Protein AF-A0A162BSG6-F1 (afdb_monomer)

pLDDT: mean 89.43, std 11.58, range [46.41, 97.0]

Structure (mmCIF, N/CA/C/O backbone):
data_AF-A0A162BSG6-F1
#
_entry.id   AF-A0A162BSG6-F1
#
loop_
_atom_site.group_PDB
_atom_site.id
_atom_site.type_symbol
_atom_site.label_atom_id
_atom_site.label_alt_id
_atom_site.label_comp_id
_atom_site.label_asym_id
_atom_site.label_entity_id
_atom_site.label_seq_id
_atom_site.pdbx_PDB_ins_code
_atom_site.Cartn_x
_atom_site.Cartn_y
_atom_site.Cartn_z
_atom_site.occupancy
_atom_site.B_iso_or_equiv
_atom_site.auth_seq_id
_atom_site.auth_comp_id
_atom_site.auth_asym_id
_atom_site.auth_atom_id
_atom_site.pdbx_PDB_model_num
ATOM 1 N N . THR A 1 1 ? -18.853 -15.128 -9.383 1.00 60.03 1 THR A N 1
ATOM 2 C CA . THR A 1 1 ? -17.638 -14.858 -8.576 1.00 60.03 1 THR A CA 1
ATOM 3 C C . THR A 1 1 ? -17.707 -13.522 -7.836 1.00 60.03 1 THR A C 1
ATOM 5 O O . THR A 1 1 ? -17.336 -13.481 -6.671 1.00 60.03 1 THR A O 1
ATOM 8 N N . THR A 1 2 ? -18.267 -12.462 -8.426 1.00 78.31 2 THR A N 1
ATOM 9 C CA . THR A 1 2 ? -18.377 -11.102 -7.844 1.00 78.31 2 THR A CA 1
ATOM 10 C C . THR A 1 2 ? -19.193 -10.990 -6.547 1.00 78.31 2 THR A C 1
ATOM 12 O O . THR A 1 2 ? -18.703 -10.421 -5.576 1.00 78.31 2 THR A O 1
ATOM 15 N N . VAL A 1 3 ? -20.391 -11.583 -6.470 1.00 90.19 3 VAL A N 1
ATOM 16 C CA . VAL A 1 3 ? -21.257 -11.505 -5.265 1.00 90.19 3 VAL A CA 1
ATOM 17 C C . VAL A 1 3 ? -20.619 -12.176 -4.042 1.00 90.19 3 VAL A C 1
ATOM 19 O O . VAL A 1 3 ? -20.756 -11.701 -2.916 1.00 90.19 3 VAL A O 1
ATOM 22 N N . HIS A 1 4 ? -19.892 -13.276 -4.256 1.00 92.19 4 HIS A N 1
ATOM 23 C CA . HIS A 1 4 ? -19.183 -13.968 -3.181 1.00 92.19 4 HIS A CA 1
ATOM 24 C C . HIS A 1 4 ? -18.042 -13.113 -2.621 1.00 92.19 4 HIS A C 1
ATOM 26 O O . HIS A 1 4 ? -17.936 -12.983 -1.405 1.00 92.19 4 HIS A O 1
ATOM 32 N N . GLY A 1 5 ? -17.251 -12.491 -3.503 1.00 91.19 5 GLY A N 1
ATOM 33 C CA . GLY A 1 5 ? -16.187 -11.568 -3.108 1.00 91.19 5 GLY A CA 1
ATOM 34 C C . GLY A 1 5 ? -16.730 -10.394 -2.297 1.00 91.19 5 GLY A C 1
ATOM 35 O O . GLY A 1 5 ? -16.250 -10.142 -1.203 1.00 91.19 5 GLY A O 1
ATOM 36 N N . TRP A 1 6 ? -17.814 -9.763 -2.756 1.00 92.56 6 TRP A N 1
ATOM 37 C CA . TRP A 1 6 ? -18.464 -8.671 -2.021 1.00 92.56 6 TRP A CA 1
ATOM 38 C C . TRP A 1 6 ? -18.930 -9.095 -0.632 1.00 92.56 6 TRP A C 1
ATOM 40 O O . TRP A 1 6 ? -18.652 -8.420 0.357 1.00 92.56 6 TRP A O 1
ATOM 50 N N . ARG A 1 7 ? -19.607 -10.244 -0.539 1.00 95.19 7 ARG A N 1
ATOM 51 C CA . ARG A 1 7 ? -20.064 -10.780 0.746 1.00 95.19 7 ARG A CA 1
ATOM 52 C C . ARG A 1 7 ? -18.897 -11.064 1.690 1.00 95.19 7 ARG A C 1
ATOM 54 O O . ARG A 1 7 ? -19.023 -10.815 2.885 1.00 95.19 7 ARG A O 1
ATOM 61 N N . MET A 1 8 ? -17.794 -11.599 1.169 1.00 95.62 8 MET A N 1
ATOM 62 C CA . MET A 1 8 ? -16.579 -11.839 1.941 1.00 95.62 8 MET A CA 1
ATOM 63 C C . MET A 1 8 ? -15.978 -10.518 2.428 1.00 95.62 8 MET A C 1
ATOM 65 O O . MET A 1 8 ? -15.824 -10.349 3.631 1.00 95.62 8 MET A O 1
ATOM 69 N N . THR A 1 9 ? -15.735 -9.559 1.531 1.00 94.88 9 THR A N 1
ATOM 70 C CA . THR A 1 9 ? -15.149 -8.254 1.867 1.00 94.88 9 THR A CA 1
ATOM 71 C C . THR A 1 9 ? -15.968 -7.514 2.917 1.00 94.88 9 THR A C 1
ATOM 73 O O . THR A 1 9 ? -15.404 -7.073 3.910 1.00 94.88 9 THR A O 1
ATOM 76 N N . ILE A 1 10 ? -17.293 -7.424 2.753 1.00 94.81 10 ILE A N 1
ATOM 77 C CA . ILE A 1 10 ? -18.160 -6.724 3.713 1.00 94.81 10 ILE A CA 1
ATOM 78 C C . ILE A 1 10 ? -18.058 -7.367 5.100 1.00 94.81 10 ILE A C 1
ATOM 80 O O . ILE A 1 10 ? -17.862 -6.666 6.089 1.00 94.81 10 ILE A O 1
ATOM 84 N N . ARG A 1 11 ? -18.143 -8.701 5.179 1.00 96.38 11 ARG A N 1
ATOM 85 C CA . ARG A 1 11 ? -18.035 -9.418 6.458 1.00 96.38 11 ARG A CA 1
ATOM 86 C C . ARG A 1 11 ? -16.660 -9.242 7.100 1.00 96.38 11 ARG A C 1
ATOM 88 O O . ARG A 1 11 ? -16.587 -9.025 8.302 1.00 96.38 11 ARG A O 1
ATOM 95 N N . SER A 1 12 ? -15.591 -9.299 6.310 1.00 95.94 12 SER A N 1
ATOM 96 C CA . SER A 1 12 ? -14.225 -9.097 6.799 1.00 95.94 12 SER A CA 1
ATOM 97 C C . SER A 1 12 ? -13.990 -7.672 7.299 1.00 95.94 12 SER A C 1
ATOM 99 O O . SER A 1 12 ? -13.379 -7.500 8.347 1.00 95.94 12 SER A O 1
ATOM 101 N N . VAL A 1 13 ? -14.497 -6.653 6.596 1.00 95.88 13 VAL A N 1
ATOM 102 C CA . VAL A 1 13 ? -14.363 -5.247 7.012 1.00 95.88 13 VAL A CA 1
ATOM 103 C C . VAL A 1 13 ? -15.113 -4.985 8.315 1.00 95.88 13 VAL A C 1
ATOM 105 O O . VAL A 1 13 ? -14.569 -4.307 9.182 1.00 95.88 13 VAL A O 1
ATOM 108 N N . ILE A 1 14 ? -16.319 -5.542 8.487 1.00 95.88 14 ILE A N 1
ATOM 109 C CA . ILE A 1 14 ? -17.066 -5.438 9.751 1.00 95.88 14 ILE A CA 1
ATOM 110 C C . ILE A 1 14 ? -16.262 -6.074 10.891 1.00 95.88 14 ILE A C 1
ATOM 112 O O . ILE A 1 14 ? -15.991 -5.397 11.878 1.00 95.88 14 ILE A O 1
ATOM 116 N N . ALA A 1 15 ? -15.800 -7.317 10.719 1.00 96.88 15 ALA A N 1
ATOM 117 C CA . ALA A 1 15 ? -15.046 -8.028 11.753 1.00 96.88 15 ALA A CA 1
ATOM 118 C C . ALA A 1 15 ? -13.750 -7.297 12.155 1.00 96.88 15 ALA A C 1
ATOM 120 O O . ALA A 1 15 ? -13.471 -7.138 13.340 1.00 96.88 15 ALA A O 1
ATOM 121 N N . LEU A 1 16 ? -12.988 -6.788 11.178 1.00 95.75 16 LEU A N 1
ATOM 122 C CA . LEU A 1 16 ? -11.781 -5.996 11.443 1.00 95.75 16 LEU A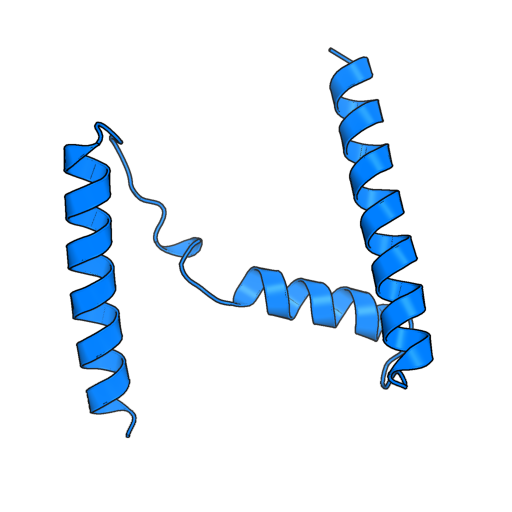 CA 1
ATOM 123 C C . LEU A 1 16 ? -12.103 -4.677 12.151 1.00 95.75 16 LEU A C 1
ATOM 125 O O . LEU A 1 16 ? -11.366 -4.244 13.030 1.00 95.75 16 LEU A O 1
ATOM 129 N N . THR A 1 17 ? -13.203 -4.029 11.775 1.00 95.56 17 THR A N 1
ATOM 130 C CA . THR A 1 17 ? -13.621 -2.764 12.386 1.00 95.56 17 THR A CA 1
ATOM 131 C C . THR A 1 17 ? -14.013 -2.967 13.851 1.00 95.56 17 THR A C 1
ATOM 133 O O . THR A 1 17 ? -13.611 -2.178 14.702 1.00 95.56 17 THR A O 1
ATOM 136 N N . GLU A 1 18 ? -14.736 -4.044 14.163 1.00 96.50 18 GLU A N 1
ATOM 137 C CA . GLU A 1 18 ? -15.072 -4.428 15.540 1.00 96.50 18 GLU A CA 1
ATOM 138 C C . GLU A 1 18 ? -13.816 -4.727 16.370 1.00 96.50 18 GLU A C 1
ATOM 140 O O . GLU A 1 18 ? -13.692 -4.237 17.492 1.00 96.50 18 GLU A O 1
ATOM 145 N N . GLU A 1 19 ? -12.850 -5.466 15.815 1.00 96.56 19 GLU A N 1
ATOM 146 C CA . GLU A 1 19 ? -11.566 -5.740 16.474 1.00 96.56 19 GLU A CA 1
ATOM 147 C C . GLU A 1 19 ? -10.795 -4.447 16.786 1.00 96.56 19 GLU A C 1
ATOM 149 O O . GLU A 1 19 ? -10.287 -4.273 17.895 1.00 96.56 19 GLU A O 1
ATOM 154 N N . MET A 1 20 ? -10.765 -3.495 15.849 1.00 95.31 20 MET A N 1
ATOM 155 C CA . MET A 1 20 ? -10.119 -2.198 16.059 1.00 95.31 20 MET A CA 1
ATOM 156 C C . MET A 1 20 ? -10.836 -1.357 17.125 1.00 95.31 20 MET A C 1
ATOM 158 O O . MET A 1 20 ? -10.180 -0.750 17.972 1.00 95.31 20 MET A O 1
ATOM 162 N N . PHE A 1 21 ? -12.169 -1.336 17.147 1.00 96.38 21 PHE A N 1
ATOM 163 C CA . PHE A 1 21 ? -12.895 -0.651 18.220 1.00 96.38 21 PHE A CA 1
ATOM 164 C C . PHE A 1 21 ? -12.624 -1.289 19.588 1.00 96.38 21 PHE A C 1
ATOM 166 O O . PHE A 1 21 ? -12.384 -0.571 20.559 1.00 96.38 21 PHE A O 1
ATOM 173 N N . ASN A 1 22 ? -12.553 -2.621 19.659 1.00 96.94 22 ASN A N 1
ATOM 174 C CA . ASN A 1 22 ? -12.192 -3.341 20.883 1.00 96.94 22 ASN A CA 1
ATOM 175 C C . ASN A 1 22 ? -10.748 -3.064 21.336 1.00 96.94 22 ASN A C 1
ATOM 177 O O . ASN A 1 22 ? -10.472 -3.059 22.533 1.00 96.94 22 ASN A O 1
ATOM 181 N N . ALA A 1 23 ? -9.835 -2.784 20.403 1.00 96.00 23 ALA A N 1
ATOM 182 C CA . ALA A 1 23 ? -8.465 -2.360 20.696 1.00 96.00 23 ALA A CA 1
ATOM 183 C C . ALA A 1 23 ? -8.349 -0.885 21.146 1.00 96.00 23 ALA A C 1
ATOM 185 O O . ALA A 1 23 ? -7.248 -0.418 21.437 1.00 96.00 23 ALA A O 1
ATOM 186 N N . GLY A 1 24 ? -9.463 -0.145 21.217 1.00 96.12 24 GLY A N 1
ATOM 187 C CA . GLY A 1 24 ? -9.512 1.234 21.712 1.00 96.12 24 GLY A CA 1
ATOM 188 C C . GLY A 1 24 ? -9.337 2.317 20.644 1.00 96.12 24 GLY A C 1
ATOM 189 O O . GLY A 1 24 ? -9.201 3.492 20.989 1.00 96.12 24 GLY A O 1
ATOM 190 N N . TYR A 1 25 ? -9.356 1.971 19.351 1.00 94.88 25 TYR A N 1
ATOM 191 C CA . TYR A 1 25 ? -9.373 2.974 18.283 1.00 94.88 25 TYR A CA 1
ATOM 192 C C . TYR A 1 25 ? -10.737 3.679 18.240 1.00 94.88 25 TYR A C 1
ATOM 194 O O . TYR A 1 25 ? -11.766 3.024 18.290 1.00 94.88 25 TYR A O 1
ATOM 202 N N . THR A 1 26 ? -10.783 5.009 18.118 1.00 94.69 26 THR A N 1
ATOM 203 C CA . THR A 1 26 ? -12.0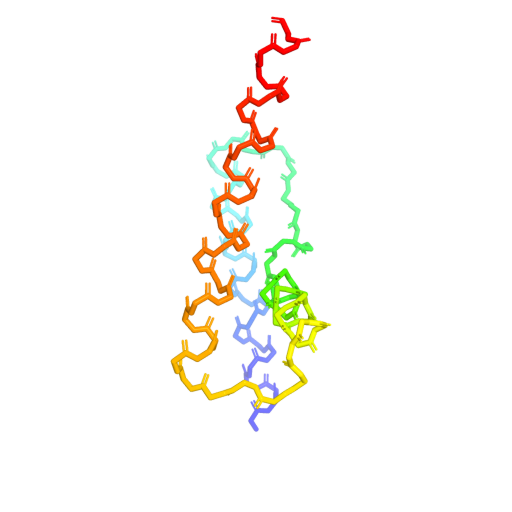61 5.761 18.067 1.00 94.69 26 THR A CA 1
ATOM 204 C C . T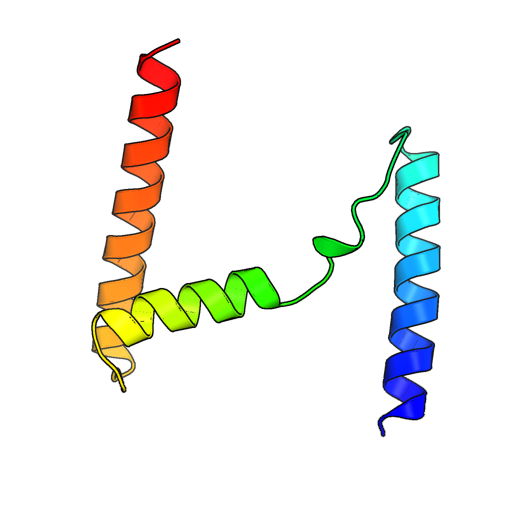HR A 1 26 ? -12.708 5.755 16.680 1.00 94.69 26 THR A C 1
ATOM 206 O O . THR A 1 26 ? -13.923 5.869 16.553 1.00 94.69 26 THR A O 1
ATOM 209 N N . VAL A 1 27 ? -11.899 5.652 15.624 1.00 93.19 27 VAL A N 1
ATOM 210 C CA . VAL A 1 27 ? -12.331 5.719 14.221 1.00 93.19 27 VAL A CA 1
ATOM 211 C C . VAL A 1 27 ? -11.487 4.758 13.392 1.00 93.19 27 VAL A C 1
ATOM 213 O O . VAL A 1 27 ? -10.274 4.669 13.580 1.00 93.19 27 VAL A O 1
ATOM 216 N N . VAL A 1 28 ? -12.123 4.090 12.427 1.00 92.75 28 VAL A N 1
ATOM 217 C CA . VAL A 1 28 ? -11.463 3.204 11.461 1.00 92.75 28 VAL A CA 1
ATOM 218 C C . VAL A 1 28 ? -11.519 3.822 10.065 1.00 92.75 28 VAL A C 1
ATOM 220 O O . VAL A 1 28 ? -12.589 4.113 9.533 1.00 92.75 28 VAL A O 1
ATOM 223 N N . LEU A 1 29 ? -10.351 4.018 9.450 1.00 92.69 29 LEU A N 1
ATOM 224 C CA . LEU A 1 29 ? -10.223 4.578 8.102 1.00 92.69 29 LEU A CA 1
ATOM 225 C C . LEU A 1 29 ? -10.329 3.472 7.047 1.00 92.69 29 LEU A C 1
ATOM 227 O O . LEU A 1 29 ? -9.323 2.985 6.531 1.00 92.69 29 LEU A O 1
ATOM 231 N N . THR A 1 30 ? -11.554 3.099 6.688 1.00 90.38 30 THR A N 1
ATOM 232 C CA . THR A 1 30 ? -11.828 2.040 5.695 1.00 90.38 30 THR A CA 1
ATOM 233 C C . THR A 1 30 ? -11.203 2.314 4.324 1.00 90.38 30 THR A C 1
ATOM 235 O O . THR A 1 30 ? -10.828 1.377 3.624 1.00 90.38 30 THR A O 1
ATOM 238 N N . GLY A 1 31 ? -10.971 3.583 3.967 1.00 90.31 31 GLY A N 1
ATOM 239 C CA . GLY A 1 31 ? -10.239 3.971 2.753 1.00 90.31 31 GLY A CA 1
ATOM 240 C C . GLY A 1 31 ? -8.773 3.513 2.705 1.00 90.31 31 GLY A C 1
ATOM 241 O O . GLY A 1 31 ? -8.131 3.649 1.671 1.00 90.31 31 GLY A O 1
ATOM 242 N N . LYS A 1 32 ? -8.220 2.978 3.801 1.00 91.06 32 LYS A N 1
ATOM 243 C CA . LYS A 1 32 ? -6.891 2.343 3.834 1.00 91.06 32 LYS A CA 1
ATOM 244 C C . LYS A 1 32 ? -6.932 0.829 3.615 1.00 91.06 32 LYS A C 1
ATOM 246 O O . LYS A 1 32 ? -5.878 0.222 3.477 1.00 91.06 32 LYS A O 1
ATOM 251 N N . MET A 1 33 ? -8.117 0.222 3.559 1.00 92.44 33 MET A N 1
ATOM 252 C CA . MET A 1 33 ? -8.307 -1.222 3.366 1.00 92.44 33 MET A CA 1
ATOM 253 C C . MET A 1 33 ? -8.401 -1.612 1.878 1.00 92.44 33 MET A C 1
ATOM 255 O O . MET A 1 33 ? -9.070 -2.583 1.531 1.00 92.44 33 MET A O 1
ATOM 259 N N . ASN A 1 34 ? -7.769 -0.845 0.985 1.00 92.94 34 ASN A N 1
ATOM 260 C CA . ASN A 1 34 ? -7.804 -1.058 -0.462 1.00 92.94 34 ASN A CA 1
ATOM 261 C C . ASN A 1 34 ? -6.394 -1.170 -1.069 1.00 92.94 34 ASN A C 1
ATOM 263 O O . ASN A 1 34 ? -5.382 -0.987 -0.391 1.00 92.94 34 ASN A O 1
ATOM 267 N N . GLN A 1 35 ? -6.334 -1.505 -2.360 1.00 96.06 35 GLN A N 1
ATOM 268 C CA . GLN A 1 35 ? -5.077 -1.714 -3.086 1.00 96.06 35 GLN A CA 1
ATOM 269 C C . GLN A 1 35 ? -4.535 -0.451 -3.777 1.00 96.06 35 GLN A C 1
ATOM 271 O O . GLN A 1 35 ? -3.428 -0.487 -4.316 1.00 96.06 35 GLN A O 1
ATOM 276 N N . ASP A 1 36 ? -5.254 0.675 -3.718 1.00 95.81 36 ASP A N 1
ATOM 277 C CA . ASP A 1 36 ? -4.885 1.928 -4.392 1.00 95.81 36 ASP A CA 1
ATOM 278 C C . ASP A 1 36 ? -3.453 2.400 -4.079 1.00 95.81 36 ASP A C 1
ATOM 280 O O . ASP A 1 36 ? -2.768 2.852 -5.000 1.00 95.81 36 ASP A O 1
ATOM 284 N N . PRO A 1 37 ? -2.933 2.307 -2.833 1.00 93.69 37 PRO A N 1
ATOM 285 C CA . PRO A 1 37 ? -1.553 2.704 -2.556 1.00 93.69 37 PRO A CA 1
ATOM 286 C C . PRO A 1 37 ? -0.524 1.876 -3.336 1.00 93.69 37 PRO A C 1
ATOM 288 O O . PRO A 1 37 ? 0.485 2.417 -3.790 1.00 93.69 37 PRO A O 1
ATOM 291 N N . VAL A 1 38 ? -0.785 0.578 -3.520 1.00 94.50 38 VAL A N 1
ATOM 292 C CA . VAL A 1 38 ? 0.092 -0.331 -4.272 1.00 94.50 38 VAL A CA 1
ATOM 293 C C . VAL A 1 38 ? -0.022 -0.058 -5.770 1.00 94.50 38 VAL A C 1
ATOM 295 O O . VAL A 1 38 ? 0.991 0.013 -6.464 1.00 94.50 38 VAL A O 1
ATOM 298 N N . GLU A 1 39 ? -1.229 0.183 -6.279 1.00 96.69 39 GLU A N 1
ATOM 299 C CA . GLU A 1 39 ? -1.418 0.572 -7.679 1.00 96.69 39 GLU A CA 1
ATOM 300 C C . GLU A 1 39 ? -0.750 1.909 -8.001 1.00 96.69 39 GLU A C 1
ATOM 302 O O . GLU A 1 39 ? -0.101 2.050 -9.039 1.00 96.69 39 GLU A O 1
ATOM 307 N N . ARG A 1 40 ? -0.825 2.877 -7.082 1.00 94.88 40 ARG A N 1
ATOM 308 C CA . ARG A 1 40 ? -0.114 4.151 -7.204 1.00 94.88 40 ARG A CA 1
ATOM 309 C C . ARG A 1 40 ? 1.398 3.949 -7.238 1.00 94.88 40 ARG A C 1
ATOM 311 O O . ARG A 1 40 ? 2.060 4.596 -8.046 1.00 94.88 40 ARG A O 1
ATOM 318 N N . LEU A 1 41 ? 1.946 3.045 -6.421 1.00 93.69 41 LEU A N 1
ATOM 319 C CA . LEU A 1 41 ? 3.365 2.680 -6.490 1.00 93.69 41 LEU A CA 1
ATOM 320 C C . LEU A 1 41 ? 3.722 2.128 -7.876 1.00 93.69 41 LEU A C 1
ATOM 322 O O . LEU A 1 41 ? 4.716 2.552 -8.461 1.00 93.69 41 LEU A O 1
ATOM 326 N N . PHE A 1 42 ? 2.900 1.241 -8.438 1.00 95.06 42 PHE A N 1
ATOM 327 C CA . PHE A 1 42 ?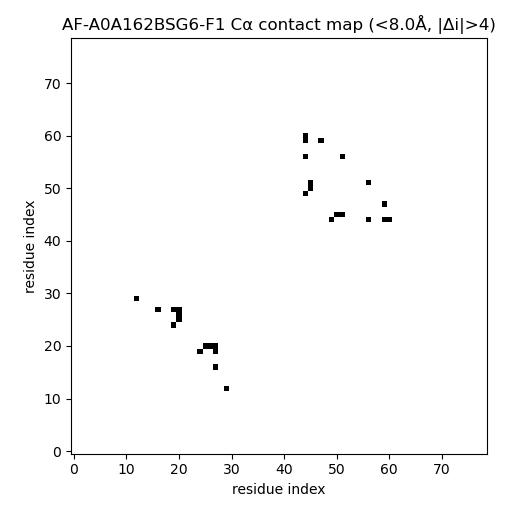 3.115 0.767 -9.806 1.00 95.06 42 PHE A CA 1
ATOM 328 C C . PHE A 1 42 ? 3.009 1.890 -10.839 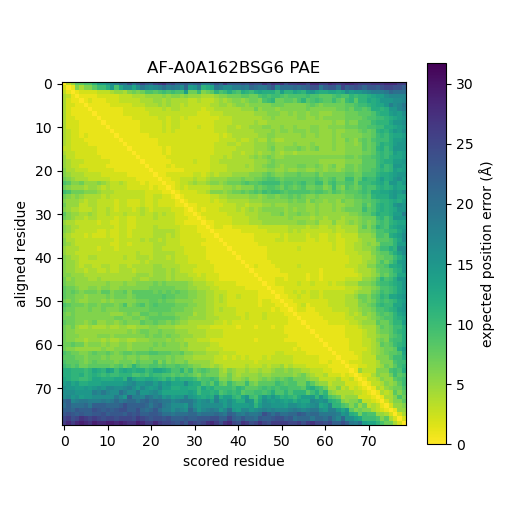1.00 95.06 42 PHE A C 1
ATOM 330 O O . PHE A 1 42 ? 3.770 1.884 -11.801 1.00 95.06 42 PHE A O 1
ATOM 337 N N . GLY A 1 43 ? 2.131 2.873 -10.634 1.00 95.25 43 GLY A N 1
ATOM 338 C CA . GLY A 1 43 ? 2.071 4.087 -11.448 1.00 95.25 43 GLY A CA 1
ATOM 339 C C . GLY A 1 43 ? 3.374 4.888 -11.412 1.00 95.25 43 GLY A C 1
ATOM 340 O O . GLY A 1 43 ? 3.866 5.288 -12.461 1.00 95.25 43 GLY A O 1
ATOM 341 N N . ILE A 1 44 ? 3.983 5.054 -10.233 1.00 93.69 44 ILE A N 1
ATOM 342 C CA . ILE A 1 44 ? 5.288 5.720 -10.080 1.00 93.69 44 ILE A CA 1
ATOM 343 C C . ILE A 1 44 ? 6.380 4.947 -10.825 1.00 93.69 44 ILE A C 1
ATOM 345 O O . ILE A 1 44 ? 7.146 5.543 -11.577 1.00 93.69 44 ILE A O 1
ATOM 349 N N . VAL A 1 45 ? 6.433 3.621 -10.655 1.00 94.50 45 VAL A N 1
ATOM 350 C CA . VAL A 1 45 ? 7.415 2.777 -11.354 1.00 94.50 45 VAL A CA 1
ATOM 351 C C . VAL A 1 45 ? 7.233 2.873 -12.870 1.00 94.50 45 VAL A C 1
ATOM 353 O O . VAL A 1 45 ? 8.210 3.076 -13.587 1.00 94.50 45 VAL A O 1
ATOM 356 N N . ARG A 1 46 ? 5.985 2.807 -13.351 1.00 94.88 46 ARG A N 1
ATOM 357 C CA . ARG A 1 46 ? 5.663 2.950 -14.777 1.00 94.88 46 ARG A CA 1
ATOM 358 C C . ARG A 1 46 ? 5.895 4.354 -15.329 1.00 94.88 46 ARG A C 1
ATOM 360 O O . ARG A 1 46 ? 6.081 4.507 -16.529 1.00 94.88 46 ARG A O 1
ATOM 367 N N . GLY A 1 47 ? 5.914 5.365 -14.463 1.00 94.00 47 GLY A N 1
ATOM 368 C CA . GLY A 1 47 ? 6.325 6.719 -14.821 1.00 94.00 47 GLY A CA 1
ATOM 369 C C . GLY A 1 47 ? 7.817 6.827 -15.147 1.00 94.00 47 GLY A C 1
ATOM 370 O O . GLY A 1 47 ? 8.199 7.708 -15.908 1.00 94.00 47 GLY A O 1
ATOM 371 N N . VAL A 1 48 ? 8.649 5.930 -14.603 1.00 93.06 48 VAL A N 1
ATOM 372 C CA . VAL A 1 48 ? 10.082 5.836 -14.934 1.00 93.06 48 VAL A CA 1
ATOM 373 C C . VAL A 1 48 ? 10.301 4.977 -16.179 1.00 93.06 48 VAL A C 1
ATOM 375 O O . VAL A 1 48 ? 11.031 5.374 -17.081 1.00 93.06 48 VAL A O 1
ATOM 378 N N . ASP A 1 49 ? 9.666 3.806 -16.226 1.00 93.50 49 ASP A N 1
ATOM 379 C CA . ASP A 1 49 ? 9.727 2.866 -17.347 1.00 93.50 49 ASP A CA 1
ATOM 380 C C . ASP A 1 49 ? 8.342 2.245 -17.548 1.00 93.50 49 ASP A C 1
ATOM 382 O O . ASP A 1 49 ? 7.871 1.510 -16.683 1.00 93.50 49 ASP A O 1
ATOM 386 N N . ALA A 1 50 ? 7.685 2.534 -18.675 1.00 95.31 50 ALA A N 1
ATOM 387 C CA . ALA A 1 50 ? 6.294 2.150 -18.925 1.00 95.31 50 ALA A CA 1
ATOM 388 C C . ALA A 1 50 ? 6.054 0.630 -18.858 1.00 95.31 50 ALA A C 1
ATOM 390 O O . ALA A 1 50 ? 4.991 0.190 -18.403 1.00 95.31 50 ALA A O 1
ATOM 391 N N . HIS A 1 51 ? 7.039 -0.173 -19.272 1.00 95.25 51 HIS A N 1
ATOM 392 C CA . HIS A 1 51 ? 6.948 -1.633 -19.324 1.00 95.25 51 HIS A CA 1
ATOM 393 C C . HIS A 1 51 ? 8.260 -2.270 -18.857 1.00 95.25 51 HIS A C 1
ATOM 395 O O . HIS A 1 51 ? 9.009 -2.827 -19.664 1.00 95.25 51 HIS A O 1
ATOM 401 N N . PRO A 1 52 ? 8.537 -2.222 -17.546 1.00 94.94 52 PRO A N 1
ATOM 402 C CA . PRO A 1 52 ? 9.818 -2.647 -17.035 1.00 94.94 52 PRO A CA 1
ATOM 403 C C . PRO A 1 52 ? 9.957 -4.165 -17.103 1.00 94.94 52 PRO A C 1
ATOM 405 O O . PRO A 1 52 ? 9.032 -4.924 -16.801 1.00 94.94 52 PRO A O 1
ATOM 408 N N . THR A 1 53 ? 11.161 -4.613 -17.448 1.00 97.00 53 THR A N 1
ATOM 409 C CA . THR A 1 53 ? 11.582 -5.995 -17.210 1.00 97.00 53 THR A CA 1
ATOM 410 C C . THR A 1 53 ? 11.683 -6.253 -15.706 1.00 97.00 53 THR A C 1
ATOM 412 O O . THR A 1 53 ? 11.771 -5.323 -14.904 1.00 97.00 53 THR A O 1
ATOM 415 N N . VAL A 1 54 ? 11.744 -7.520 -15.296 1.00 95.88 54 VAL A N 1
ATOM 416 C CA . VAL A 1 54 ? 11.897 -7.881 -13.874 1.00 95.88 54 VAL A CA 1
ATOM 417 C C . VAL A 1 54 ? 13.119 -7.197 -13.242 1.00 95.88 54 VAL A C 1
ATOM 419 O O . VAL A 1 54 ? 13.035 -6.673 -12.130 1.00 95.88 54 VAL A O 1
ATOM 422 N N . THR A 1 55 ? 14.240 -7.135 -13.966 1.00 96.50 55 THR A N 1
ATOM 423 C CA . THR A 1 55 ? 15.478 -6.519 -13.473 1.00 96.50 55 THR A CA 1
ATOM 424 C C . THR A 1 55 ? 15.359 -4.999 -13.361 1.00 96.50 55 THR A C 1
ATOM 426 O O . THR A 1 55 ? 15.743 -4.447 -12.327 1.00 96.50 55 THR A O 1
ATOM 429 N N . SER A 1 56 ? 14.802 -4.317 -14.373 1.00 94.38 56 SER A N 1
ATOM 430 C CA . SER A 1 56 ? 14.623 -2.857 -14.310 1.00 94.38 56 SER A CA 1
ATOM 431 C C . SER A 1 56 ? 13.607 -2.471 -13.234 1.00 94.38 56 SER A C 1
ATOM 433 O O . SER A 1 56 ? 13.876 -1.577 -12.435 1.00 94.38 56 SER A O 1
ATOM 435 N N . PHE A 1 57 ? 12.511 -3.220 -13.096 1.00 96.19 57 PHE A N 1
ATOM 436 C CA . PHE A 1 57 ? 11.535 -3.046 -12.019 1.00 96.19 57 PHE A CA 1
ATOM 437 C C . PHE A 1 57 ? 12.182 -3.148 -10.629 1.00 96.19 57 PHE A C 1
ATOM 439 O O . PHE A 1 57 ? 11.985 -2.276 -9.779 1.00 96.19 57 PHE A O 1
ATOM 446 N N . GLN A 1 58 ? 13.004 -4.181 -10.404 1.00 96.88 58 GLN A N 1
ATOM 447 C CA . GLN A 1 58 ? 13.720 -4.367 -9.140 1.00 96.88 58 GLN A CA 1
ATOM 448 C C . GLN A 1 58 ? 14.659 -3.193 -8.839 1.00 96.88 58 GLN A C 1
ATOM 450 O O . GLN A 1 58 ? 14.743 -2.747 -7.692 1.00 96.88 58 GLN A O 1
ATOM 455 N N . GLN A 1 59 ? 15.377 -2.695 -9.846 1.00 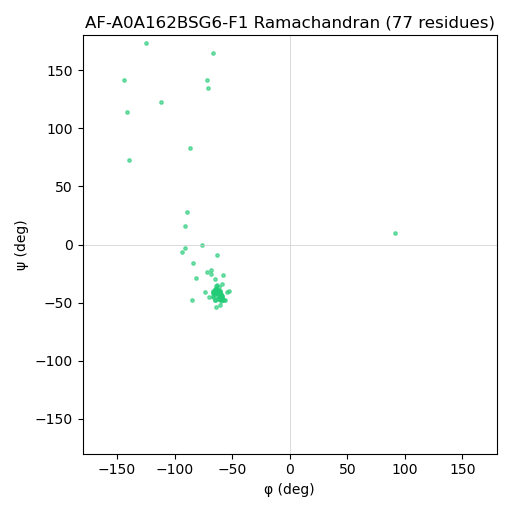96.38 59 GLN A N 1
ATOM 456 C CA . GLN A 1 59 ? 16.264 -1.544 -9.687 1.00 96.38 59 GLN A CA 1
ATOM 457 C C . GLN A 1 59 ? 15.469 -0.278 -9.346 1.00 96.38 59 GLN A C 1
ATOM 459 O O . GLN A 1 59 ? 15.788 0.382 -8.357 1.00 96.38 59 GLN A O 1
ATOM 464 N N . ILE A 1 60 ? 14.392 0.015 -10.081 1.00 94.75 60 ILE A N 1
ATOM 465 C CA . ILE A 1 60 ? 13.542 1.192 -9.850 1.00 94.75 60 ILE A CA 1
ATOM 466 C C . ILE A 1 60 ? 12.954 1.168 -8.434 1.00 94.75 60 ILE A C 1
ATOM 468 O O . ILE A 1 60 ? 13.058 2.160 -7.715 1.00 94.75 60 ILE A O 1
ATOM 472 N N . ILE A 1 61 ? 12.411 0.033 -7.978 1.00 94.50 61 ILE A N 1
ATOM 473 C CA . ILE A 1 61 ? 11.869 -0.079 -6.615 1.00 94.50 61 ILE A CA 1
ATOM 474 C C . ILE A 1 61 ? 12.935 0.179 -5.550 1.00 94.50 61 ILE A C 1
ATOM 476 O O . ILE A 1 61 ? 12.638 0.840 -4.550 1.00 94.50 61 ILE A O 1
ATOM 480 N N . ARG A 1 62 ? 14.170 -0.306 -5.735 1.00 94.62 62 ARG A N 1
ATOM 481 C CA . ARG A 1 62 ? 15.265 -0.036 -4.789 1.00 94.62 62 ARG A CA 1
ATOM 482 C C . ARG A 1 62 ? 15.537 1.463 -4.681 1.00 94.62 62 ARG A C 1
ATOM 484 O O . ARG A 1 62 ? 15.632 1.970 -3.565 1.00 94.62 62 ARG A O 1
ATOM 491 N N . TYR A 1 63 ? 15.596 2.167 -5.811 1.00 93.38 63 TYR A N 1
ATOM 492 C CA . TYR A 1 63 ? 15.799 3.617 -5.829 1.00 93.38 63 TYR A CA 1
ATOM 493 C C . TYR A 1 63 ? 14.635 4.383 -5.195 1.00 93.38 63 TYR A C 1
ATOM 495 O O . TYR A 1 63 ? 14.868 5.221 -4.326 1.00 93.38 63 TYR A O 1
ATOM 503 N N . VAL A 1 64 ? 13.389 4.062 -5.557 1.00 90.31 64 VAL A N 1
ATOM 504 C CA . VAL A 1 64 ? 12.189 4.707 -4.991 1.00 90.31 64 VAL A CA 1
ATOM 505 C C . VAL A 1 64 ? 12.117 4.495 -3.476 1.00 90.31 64 VAL A C 1
ATOM 507 O O . VAL A 1 64 ? 11.864 5.436 -2.724 1.00 90.31 64 VAL A O 1
ATOM 510 N N . SER A 1 65 ? 12.412 3.281 -3.008 1.00 89.94 65 SER A N 1
ATOM 511 C CA . SER A 1 65 ? 12.417 2.955 -1.577 1.00 89.94 65 SER A CA 1
ATOM 512 C C . SER A 1 65 ? 13.506 3.710 -0.815 1.00 89.94 65 SER A C 1
ATOM 514 O O . SER A 1 65 ? 13.277 4.165 0.306 1.00 89.94 65 SER A O 1
ATOM 516 N N . LEU A 1 66 ? 14.692 3.858 -1.412 1.00 91.25 66 LEU A N 1
ATOM 517 C CA . LEU A 1 66 ? 15.790 4.623 -0.826 1.00 91.25 66 LEU A CA 1
ATOM 518 C C . LEU A 1 66 ? 15.447 6.117 -0.748 1.00 91.25 66 LEU A C 1
ATOM 520 O O . LEU A 1 66 ? 15.627 6.723 0.306 1.00 91.25 66 LEU A O 1
ATOM 524 N N . GLY A 1 67 ? 14.877 6.683 -1.816 1.00 85.56 67 GLY A N 1
ATOM 525 C CA . GLY A 1 67 ? 14.408 8.069 -1.834 1.00 85.56 67 GLY A CA 1
ATOM 526 C C . GLY A 1 67 ? 13.350 8.344 -0.762 1.00 85.56 67 GLY A C 1
ATOM 527 O O . GLY A 1 67 ? 13.465 9.321 -0.023 1.00 85.56 67 GLY A O 1
ATOM 528 N N . ALA A 1 68 ? 12.377 7.442 -0.598 1.00 83.06 68 ALA A N 1
ATOM 529 C CA . ALA A 1 68 ? 11.364 7.560 0.449 1.00 83.06 68 ALA A CA 1
ATOM 530 C C . ALA A 1 68 ? 11.994 7.584 1.855 1.00 83.06 68 ALA A C 1
ATOM 532 O O . ALA A 1 68 ? 11.717 8.496 2.632 1.00 83.06 68 ALA A O 1
ATOM 533 N N . ARG A 1 69 ? 12.906 6.648 2.161 1.00 75.62 69 ARG A N 1
ATOM 534 C CA . ARG A 1 69 ? 13.600 6.590 3.463 1.00 75.62 69 ARG A CA 1
ATOM 535 C C . ARG A 1 69 ? 14.379 7.865 3.773 1.00 75.62 69 ARG A C 1
ATOM 537 O O . ARG A 1 69 ? 14.295 8.368 4.889 1.00 75.62 69 ARG A O 1
ATOM 544 N N . LEU A 1 70 ? 15.114 8.394 2.794 1.00 77.06 70 LEU A N 1
ATOM 545 C CA . LEU A 1 70 ? 15.873 9.633 2.970 1.00 77.06 70 LEU A CA 1
ATOM 546 C C . LEU A 1 70 ? 14.945 10.823 3.232 1.00 77.06 70 LEU A C 1
ATOM 548 O O . LEU A 1 70 ? 15.217 11.619 4.126 1.00 77.06 70 LEU A O 1
ATOM 552 N N . SER A 1 71 ? 13.818 10.911 2.520 1.00 75.00 71 SER A N 1
ATOM 553 C CA . SER A 1 71 ? 12.842 11.985 2.734 1.00 75.00 71 SER A CA 1
ATOM 554 C C . SER A 1 71 ? 12.227 11.961 4.140 1.00 75.00 71 SER A C 1
ATOM 556 O O . SER A 1 71 ? 12.090 13.012 4.764 1.00 75.00 71 SER A O 1
ATOM 558 N N . THR A 1 72 ? 11.940 10.772 4.683 1.00 73.81 72 THR A N 1
ATOM 559 C CA . THR A 1 72 ? 11.442 10.610 6.057 1.00 73.81 72 THR A CA 1
ATOM 560 C C . THR A 1 72 ? 12.480 11.033 7.096 1.00 73.81 72 THR A C 1
ATOM 562 O O . THR A 1 72 ? 12.130 11.698 8.067 1.00 73.81 72 THR A O 1
ATOM 565 N N . ILE A 1 73 ? 13.758 10.695 6.888 1.00 65.19 73 ILE A N 1
ATOM 566 C CA . ILE A 1 73 ? 14.848 11.103 7.789 1.00 65.19 73 ILE A CA 1
ATOM 567 C C . ILE A 1 73 ? 14.9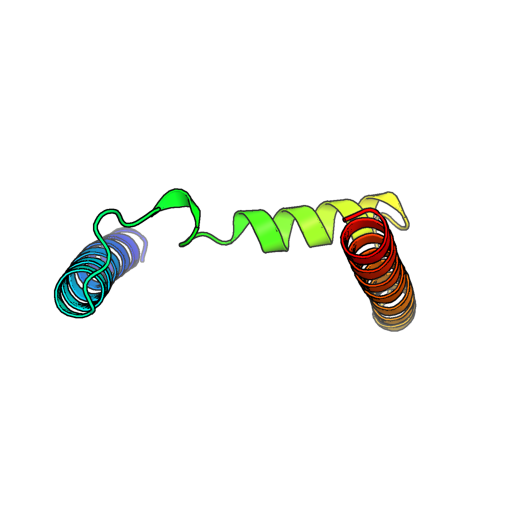95 12.629 7.804 1.00 65.19 73 ILE A C 1
ATOM 569 O O . ILE A 1 73 ? 15.100 13.216 8.875 1.00 65.19 73 ILE A O 1
ATOM 573 N N . ILE A 1 74 ? 14.951 13.280 6.637 1.00 66.19 74 ILE A N 1
ATOM 574 C CA . ILE A 1 74 ? 15.045 14.745 6.536 1.00 66.19 74 ILE A CA 1
ATOM 575 C C . ILE A 1 74 ? 13.858 15.422 7.234 1.00 66.19 74 ILE A C 1
ATOM 577 O O . ILE A 1 74 ? 14.047 16.402 7.947 1.00 66.19 74 ILE A O 1
ATOM 581 N N . GLN A 1 75 ? 12.641 14.892 7.078 1.00 64.94 75 GLN A N 1
ATOM 582 C CA . GLN A 1 75 ? 11.473 15.419 7.790 1.00 64.94 75 GLN A CA 1
ATOM 583 C C . GLN A 1 75 ? 11.581 15.251 9.308 1.00 64.94 75 GLN A C 1
ATOM 585 O O . GLN A 1 75 ? 11.192 16.162 10.027 1.00 64.94 75 GLN A O 1
ATOM 590 N N . GLY A 1 76 ? 12.132 14.135 9.794 1.00 60.09 76 GLY A N 1
ATOM 591 C CA . GLY A 1 76 ? 12.375 13.914 11.224 1.00 60.09 76 GLY A CA 1
ATOM 592 C C . GLY A 1 76 ? 13.517 14.755 11.811 1.00 60.09 76 GLY A C 1
ATOM 593 O O . GLY A 1 76 ? 13.524 14.993 13.010 1.00 60.09 76 GLY A O 1
ATOM 594 N N . ALA A 1 77 ? 14.462 15.213 10.984 1.00 56.38 77 ALA A N 1
ATOM 595 C CA . ALA A 1 77 ? 15.567 16.083 11.397 1.00 56.38 77 ALA A CA 1
ATOM 596 C C . ALA A 1 77 ? 15.196 17.579 11.442 1.00 56.38 77 ALA A C 1
ATOM 598 O O . ALA A 1 77 ? 15.921 18.367 12.040 1.00 56.38 77 ALA A O 1
ATOM 599 N N . ASN A 1 78 ? 14.084 17.967 10.810 1.00 52.38 78 ASN A N 1
ATOM 600 C CA . ASN A 1 78 ? 13.539 19.329 10.827 1.00 52.38 78 ASN A CA 1
ATOM 601 C C . ASN A 1 78 ? 12.524 19.560 11.969 1.00 52.38 78 ASN A C 1
ATOM 603 O O . ASN A 1 78 ? 11.755 20.522 11.906 1.00 52.38 78 ASN A O 1
ATOM 607 N N . VAL A 1 79 ? 12.498 18.679 12.977 1.00 46.41 79 VAL A N 1
ATOM 608 C CA . VAL A 1 79 ? 11.647 18.771 14.177 1.00 46.41 79 VAL A CA 1
ATOM 609 C C . VAL A 1 79 ? 12.502 19.042 15.406 1.00 46.41 79 VAL A C 1
ATOM 611 O O . VAL A 1 79 ? 13.558 18.384 15.530 1.00 46.41 79 VAL A O 1
#

Foldseek 3Di:
DVVVVVVVVVVVVVVVQVVVVVVVDPDDDCVVVDCVVVVVVVVVLCVVPVDDDPVSSVVSVVVVVVVVVVVVVVVVVVD

Sequence (79 aa):
TTVHGWRMTIRSVIALTEEMFNAGYTVVLTGKMNQDPVERLFGIVRGVDAHPTVTSFQQIIRYVSLGARLSTIIQGANV

Radius of gyration: 18.25 Å; Cα contacts (8 Å, |Δi|>4): 15; chains: 1; bounding box: 38×34×41 Å

Mean predicted aligned error: 6.45 Å

Secondary structure (DSSP, 8-state):
-HHHHHHHHHHHHHHHHHHHHHTT-S---GGGSSSHHHHHHHHHHHHH-SS--HHHHHHHHHHHHHHHHHHHHHHHHT-

Solvent-accessible surface area (backbone atoms only — not comparable to full-atom values): 4730 Å² total; per-residue (Å²): 115,68,71,60,52,51,56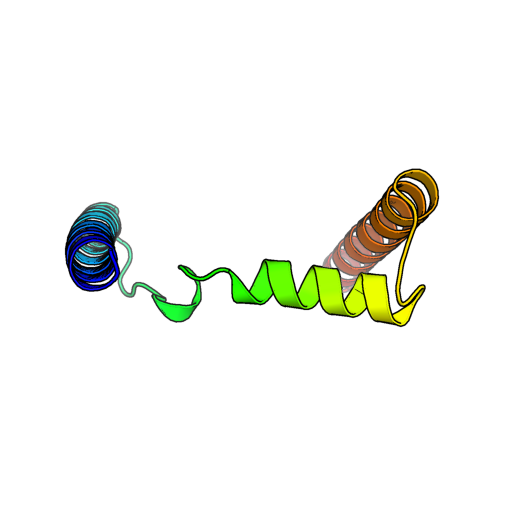,49,50,56,53,49,52,52,55,53,49,53,53,42,46,73,72,68,47,92,74,80,70,68,88,70,78,60,62,62,69,60,53,50,51,52,50,55,53,33,71,77,39,80,77,59,50,76,69,55,45,54,51,51,52,53,51,54,52,51,52,52,54,52,53,52,52,54,58,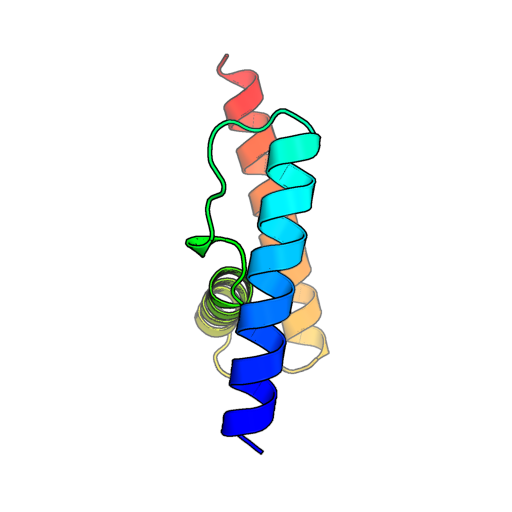62,67,76,103

Organism: NCBI:txid35525